Protein AF-A0A914VBL9-F1 (afdb_monomer_lite)

Structure (mmCIF, N/CA/C/O backbone):
data_AF-A0A914VBL9-F1
#
_entry.id   AF-A0A914VBL9-F1
#
loop_
_atom_site.group_PDB
_atom_site.id
_atom_site.type_symbol
_atom_site.label_atom_id
_atom_site.label_alt_id
_atom_site.label_comp_id
_atom_site.label_asym_id
_atom_site.label_entity_id
_atom_site.label_seq_id
_atom_site.pdbx_PDB_ins_code
_atom_site.Cartn_x
_atom_site.Cartn_y
_atom_site.Cartn_z
_atom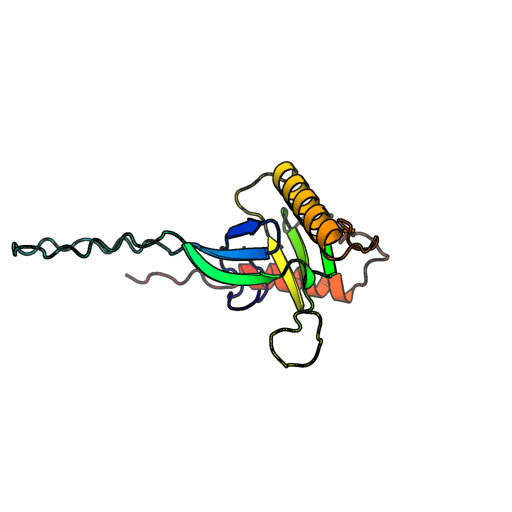_site.occupancy
_atom_site.B_iso_or_equiv
_atom_site.auth_seq_id
_atom_site.auth_comp_id
_atom_site.auth_asym_id
_atom_site.auth_atom_id
_atom_site.pdbx_PDB_model_num
ATOM 1 N N . VAL A 1 1 ? -7.671 5.993 -3.608 1.00 81.00 1 VAL A N 1
ATOM 2 C CA . VAL A 1 1 ? -7.367 7.436 -3.437 1.00 81.00 1 VAL A CA 1
ATOM 3 C C . VAL A 1 1 ? -6.070 7.573 -2.660 1.00 81.00 1 VAL A C 1
ATOM 5 O O . VAL A 1 1 ? -5.907 6.853 -1.686 1.00 81.00 1 VAL A O 1
ATOM 8 N N . CYS A 1 2 ? -5.151 8.446 -3.080 1.00 82.19 2 CYS A N 1
ATOM 9 C CA . CYS A 1 2 ? -3.950 8.743 -2.288 1.00 82.19 2 CYS A CA 1
ATOM 10 C C . CYS A 1 2 ? -4.247 9.863 -1.280 1.00 82.19 2 CYS A C 1
ATOM 12 O O . CYS A 1 2 ? -4.745 10.928 -1.658 1.00 82.19 2 CYS A O 1
ATOM 14 N N . LEU A 1 3 ? -4.013 9.597 0.006 1.00 81.88 3 LEU A N 1
ATOM 15 C CA . LEU A 1 3 ? -4.322 10.520 1.104 1.00 81.88 3 LEU A CA 1
ATOM 16 C C . LEU A 1 3 ? -3.187 11.521 1.343 1.00 81.88 3 LEU A C 1
ATOM 18 O O . LEU A 1 3 ? -3.442 12.673 1.699 1.00 81.88 3 LEU A O 1
ATOM 22 N N . ASN A 1 4 ? -1.946 11.113 1.086 1.00 81.69 4 ASN A N 1
ATOM 23 C CA . ASN A 1 4 ? -0.780 11.989 1.057 1.00 81.69 4 ASN A CA 1
ATOM 24 C C . ASN A 1 4 ? -0.310 12.243 -0.390 1.00 81.69 4 ASN A C 1
ATOM 26 O O . ASN A 1 4 ? -1.105 12.158 -1.321 1.00 81.69 4 ASN A O 1
ATOM 30 N N . SER A 1 5 ? 0.909 12.737 -0.590 1.00 71.62 5 SER A N 1
ATOM 31 C CA . SER A 1 5 ? 1.525 12.743 -1.920 1.00 71.62 5 SER A CA 1
ATOM 32 C C . SER A 1 5 ? 2.133 11.364 -2.144 1.00 71.62 5 SER A C 1
ATOM 34 O O . SER A 1 5 ? 2.928 10.932 -1.322 1.00 71.62 5 SER A O 1
ATOM 36 N N . CYS A 1 6 ? 1.733 10.683 -3.216 1.00 70.94 6 CYS A N 1
ATOM 37 C CA . CYS A 1 6 ? 2.320 9.416 -3.653 1.00 70.94 6 CYS A CA 1
ATOM 38 C C . CYS A 1 6 ? 3.020 9.672 -4.997 1.00 70.94 6 CYS A C 1
ATOM 40 O O . CYS A 1 6 ? 2.323 9.823 -6.010 1.00 70.94 6 CYS A O 1
ATOM 42 N N . GLY A 1 7 ? 4.348 9.814 -5.028 1.00 74.38 7 GLY A N 1
ATOM 43 C CA . GLY A 1 7 ? 5.073 10.193 -6.251 1.00 74.38 7 GLY A CA 1
ATOM 44 C C . GLY A 1 7 ? 4.585 11.535 -6.823 1.00 74.38 7 GLY A C 1
ATOM 45 O O . GLY A 1 7 ? 4.472 12.526 -6.104 1.00 74.38 7 GLY A O 1
ATOM 46 N N . GLU A 1 8 ? 4.229 11.586 -8.114 1.00 71.25 8 GLU A N 1
ATOM 47 C CA . GLU A 1 8 ? 3.672 12.804 -8.747 1.00 71.25 8 GLU A CA 1
ATOM 48 C C . GLU A 1 8 ? 2.171 13.047 -8.456 1.00 71.25 8 GLU A C 1
ATOM 50 O O . GLU A 1 8 ? 1.545 13.967 -9.005 1.00 71.25 8 GLU A O 1
ATOM 55 N N . THR A 1 9 ? 1.537 12.220 -7.619 1.00 76.44 9 THR A N 1
ATOM 56 C CA . THR A 1 9 ? 0.120 12.396 -7.279 1.00 76.44 9 THR A CA 1
ATOM 57 C C . THR A 1 9 ? -0.089 13.503 -6.252 1.00 76.44 9 THR A C 1
ATOM 59 O O . THR A 1 9 ? 0.687 13.710 -5.322 1.00 76.44 9 THR A O 1
ATOM 62 N N . LYS A 1 10 ? -1.211 14.212 -6.399 1.00 78.69 10 LYS A N 1
ATOM 63 C CA . LYS A 1 10 ? -1.685 15.146 -5.378 1.00 78.69 10 LYS A CA 1
ATOM 64 C C . LYS A 1 10 ? -2.533 14.411 -4.342 1.00 78.69 10 LYS A C 1
ATOM 66 O O . LYS A 1 10 ? -3.253 13.473 -4.682 1.00 78.69 10 LYS A O 1
ATOM 71 N N . LYS A 1 11 ? -2.523 14.933 -3.116 1.00 81.62 11 LYS A N 1
ATOM 72 C CA . LYS A 1 11 ? -3.429 14.536 -2.029 1.00 81.62 11 LYS A CA 1
ATOM 73 C C . LYS A 1 11 ? -4.889 14.533 -2.500 1.00 81.62 11 LYS A C 1
ATOM 75 O O . LYS A 1 11 ? -5.299 15.416 -3.257 1.00 81.62 11 LYS A O 1
ATOM 80 N N . GLY A 1 12 ? -5.664 13.538 -2.075 1.00 80.62 12 GLY A N 1
ATOM 81 C CA . GLY A 1 12 ? -7.080 13.368 -2.424 1.00 80.62 12 GLY A CA 1
ATOM 82 C C . GLY A 1 12 ? -7.335 12.908 -3.865 1.00 80.62 12 GLY A C 1
ATOM 83 O O . GLY A 1 12 ? -8.483 12.847 -4.306 1.00 80.62 12 GLY A O 1
ATOM 84 N N . GLN A 1 13 ? -6.294 12.585 -4.637 1.00 82.38 13 GLN A N 1
ATOM 85 C CA . GLN A 1 13 ? -6.460 12.159 -6.021 1.00 82.38 13 GLN A CA 1
ATOM 86 C C . GLN A 1 13 ? -6.864 10.682 -6.111 1.00 82.38 13 GLN A C 1
ATOM 88 O O . GLN A 1 13 ? -6.226 9.797 -5.535 1.00 82.38 13 GLN A O 1
ATOM 93 N N . ALA A 1 14 ? -7.904 10.404 -6.900 1.00 85.25 14 ALA A N 1
ATOM 94 C CA . ALA A 1 14 ? -8.242 9.046 -7.304 1.00 85.25 14 ALA A CA 1
ATOM 95 C C . ALA A 1 14 ? -7.168 8.496 -8.252 1.00 85.25 14 ALA A C 1
ATOM 97 O O . ALA A 1 14 ? -6.832 9.118 -9.269 1.00 85.25 14 ALA A O 1
ATOM 98 N N . ILE A 1 15 ? -6.641 7.331 -7.895 1.00 87.56 15 ILE A N 1
ATOM 99 C CA . ILE A 1 15 ? -5.622 6.604 -8.641 1.00 87.56 15 ILE A CA 1
ATOM 100 C C . ILE A 1 15 ? -6.042 5.146 -8.774 1.00 87.56 15 ILE A C 1
ATOM 102 O O . ILE A 1 15 ? -6.810 4.652 -7.948 1.00 87.56 15 ILE A O 1
ATOM 106 N N . THR A 1 16 ? -5.511 4.484 -9.790 1.00 89.38 16 THR A N 1
ATOM 107 C CA . THR A 1 16 ? -5.660 3.049 -10.015 1.00 89.38 16 THR A CA 1
ATOM 108 C C . THR A 1 16 ? -4.273 2.432 -10.017 1.00 89.38 16 THR A C 1
ATOM 110 O O . THR A 1 16 ? -3.384 2.939 -10.708 1.00 89.38 16 THR A O 1
ATOM 113 N N . LEU A 1 17 ? -4.108 1.373 -9.228 1.00 90.62 17 LEU A N 1
ATOM 114 C CA . LEU A 1 17 ? -2.879 0.599 -9.139 1.00 90.62 17 LEU A CA 1
ATOM 115 C C . LEU A 1 17 ? -3.007 -0.653 -10.002 1.00 90.62 17 LEU A C 1
ATOM 117 O O . LEU A 1 17 ? -4.013 -1.354 -9.909 1.00 90.62 17 LEU A O 1
ATOM 121 N N . TYR A 1 18 ? -1.986 -0.938 -10.803 1.00 91.06 18 TYR A N 1
ATOM 122 C CA . TYR A 1 18 ? -1.866 -2.195 -11.534 1.00 91.06 18 TYR A CA 1
ATOM 123 C C . TYR A 1 18 ? -0.617 -2.923 -11.054 1.00 91.06 18 TYR A C 1
ATOM 125 O O . TYR A 1 18 ? 0.492 -2.399 -11.155 1.00 91.06 18 TYR A O 1
ATOM 133 N N . LEU A 1 19 ? -0.810 -4.118 -10.503 1.00 93.19 19 LEU A N 1
ATOM 134 C CA . LEU A 1 19 ? 0.274 -4.984 -10.064 1.00 93.19 19 LEU A CA 1
ATOM 135 C C . LEU A 1 19 ? 0.746 -5.839 -11.241 1.00 93.19 19 LEU A C 1
ATOM 137 O O . LEU A 1 19 ? -0.041 -6.594 -11.813 1.00 93.19 19 LEU A O 1
ATOM 141 N N . PHE A 1 20 ? 2.025 -5.722 -11.574 1.00 91.69 20 PHE A N 1
ATOM 142 C CA . PHE A 1 20 ? 2.719 -6.593 -12.513 1.00 91.69 20 PHE A CA 1
ATOM 143 C C . PHE A 1 20 ? 3.767 -7.428 -11.774 1.00 91.69 20 PHE A C 1
ATOM 145 O O . PHE A 1 20 ? 3.971 -7.294 -10.571 1.00 91.69 20 PHE A O 1
ATOM 152 N N . ASN A 1 21 ? 4.446 -8.294 -12.520 1.00 90.06 21 ASN A N 1
ATOM 153 C CA . ASN A 1 21 ? 5.412 -9.246 -11.982 1.00 90.06 21 ASN A CA 1
ATOM 154 C C . ASN A 1 21 ? 6.672 -8.598 -11.386 1.00 90.06 21 ASN A C 1
ATOM 156 O O . ASN A 1 21 ? 7.355 -9.240 -10.593 1.00 90.06 21 ASN A O 1
ATOM 160 N N . ASP A 1 22 ? 7.020 -7.385 -11.806 1.00 87.44 22 ASP A N 1
ATOM 161 C CA . ASP A 1 22 ? 8.253 -6.677 -11.443 1.00 87.44 22 ASP A CA 1
ATOM 162 C C . ASP A 1 22 ? 8.026 -5.204 -11.065 1.00 87.44 22 ASP A C 1
ATOM 164 O O . ASP A 1 22 ? 8.883 -4.584 -10.427 1.00 87.44 22 ASP A O 1
ATOM 168 N N . LEU A 1 23 ? 6.855 -4.652 -11.395 1.00 91.06 23 LEU A N 1
ATOM 169 C CA . LEU A 1 23 ? 6.502 -3.260 -11.142 1.00 91.06 23 LEU A CA 1
ATOM 170 C C . LEU A 1 23 ? 5.059 -3.091 -10.650 1.00 91.06 23 LEU A C 1
ATOM 172 O O . LEU A 1 23 ? 4.162 -3.873 -10.962 1.00 91.06 23 LEU A O 1
ATOM 176 N N . LEU A 1 24 ? 4.830 -2.012 -9.908 1.00 91.69 24 LEU A N 1
ATOM 177 C CA . LEU A 1 24 ? 3.516 -1.504 -9.539 1.00 91.69 24 LEU A CA 1
ATOM 178 C C . LEU A 1 24 ? 3.269 -0.203 -10.312 1.00 91.69 24 LEU A C 1
ATOM 180 O O . LEU A 1 24 ? 3.905 0.820 -10.050 1.00 91.69 24 LEU A O 1
ATOM 184 N N . GLU A 1 25 ? 2.349 -0.235 -11.274 1.00 91.06 25 GLU A N 1
ATOM 185 C CA . GLU A 1 25 ? 1.994 0.944 -12.063 1.00 91.06 25 GLU A CA 1
ATOM 186 C C . GLU A 1 25 ? 0.924 1.772 -11.348 1.00 91.06 25 GLU A C 1
ATOM 188 O O . GLU A 1 25 ? -0.120 1.265 -10.929 1.00 91.06 25 GLU A O 1
ATOM 193 N N . VAL A 1 26 ? 1.155 3.081 -11.276 1.00 89.62 26 VAL A N 1
ATOM 194 C CA . VAL A 1 26 ? 0.243 4.063 -10.698 1.00 89.62 26 VAL A CA 1
ATOM 195 C C . VAL A 1 26 ? -0.339 4.924 -11.808 1.00 89.62 26 VAL A C 1
ATOM 197 O O . VAL A 1 26 ? 0.366 5.655 -12.510 1.00 89.62 26 VAL A O 1
ATOM 200 N N . THR A 1 27 ? -1.663 4.902 -11.946 1.00 87.69 27 THR A N 1
ATOM 201 C CA . THR A 1 27 ? -2.357 5.679 -12.976 1.00 87.69 27 THR A CA 1
ATOM 202 C C . THR A 1 27 ? -3.413 6.607 -12.392 1.00 87.69 27 THR A C 1
ATOM 204 O O . THR A 1 27 ? -4.025 6.341 -11.360 1.00 87.69 27 THR A O 1
ATOM 207 N N . LYS A 1 28 ? -3.655 7.731 -13.070 1.00 85.62 28 LYS A N 1
ATOM 208 C CA . LYS A 1 28 ? -4.730 8.674 -12.759 1.00 85.62 28 LYS A CA 1
ATOM 209 C C . LYS A 1 28 ? -5.877 8.433 -13.712 1.00 85.62 28 LYS A C 1
ATOM 211 O O . LYS A 1 28 ? -5.680 8.514 -14.927 1.00 85.62 28 LYS A O 1
ATOM 216 N N . ARG A 1 29 ? -7.099 8.317 -13.201 1.00 72.19 29 ARG A N 1
ATOM 217 C CA . ARG A 1 29 ? -8.280 8.432 -14.058 1.00 72.19 29 ARG A CA 1
ATOM 218 C C . ARG A 1 29 ? -8.383 9.855 -14.618 1.00 72.19 29 ARG A C 1
ATOM 220 O O . ARG A 1 29 ? -8.426 10.841 -13.880 1.00 72.19 29 ARG A O 1
ATOM 227 N N . ARG A 1 30 ? -8.408 9.991 -15.943 1.00 65.75 30 ARG A N 1
ATOM 228 C CA . ARG A 1 30 ? -8.640 11.279 -16.601 1.00 65.75 30 ARG A CA 1
ATOM 229 C C . ARG A 1 30 ? -10.129 11.590 -16.475 1.00 65.75 30 ARG A C 1
ATOM 231 O O . ARG A 1 30 ? -10.950 10.884 -17.055 1.00 65.75 30 ARG A O 1
ATOM 238 N N . ASN A 1 31 ? -10.490 12.639 -15.733 1.00 57.00 31 ASN A N 1
ATOM 239 C CA . ASN A 1 31 ? -11.872 13.119 -15.734 1.00 57.00 31 ASN A CA 1
ATOM 240 C C . ASN A 1 31 ? -12.241 13.458 -17.180 1.00 57.00 31 ASN A C 1
ATOM 242 O O . ASN A 1 31 ? -11.625 14.332 -17.799 1.00 57.00 31 ASN A O 1
ATOM 246 N N . ARG A 1 32 ? -13.219 12.735 -17.732 1.00 52.69 32 ARG A N 1
ATOM 247 C CA . ARG A 1 32 ? -13.814 13.066 -19.022 1.00 52.69 32 ARG A CA 1
ATOM 248 C C . ARG A 1 32 ? -14.537 14.389 -18.819 1.00 52.69 32 ARG A C 1
ATOM 250 O O . ARG A 1 32 ? -15.650 14.415 -18.310 1.00 52.69 32 ARG A O 1
ATOM 257 N N . SER A 1 33 ? -13.884 15.494 -19.163 1.00 49.16 33 SER A N 1
ATOM 258 C CA . SER A 1 33 ? -14.605 16.735 -19.402 1.00 49.16 33 SER A CA 1
ATOM 259 C C . SER A 1 33 ? -15.516 16.447 -20.587 1.00 49.16 33 SER A C 1
ATOM 261 O O . SER A 1 33 ? -15.061 16.325 -21.725 1.00 49.16 33 SER A O 1
ATOM 263 N N . VAL A 1 34 ? -16.795 16.216 -20.303 1.00 50.91 34 VAL A N 1
ATOM 264 C CA . VAL A 1 34 ? -17.835 16.294 -21.319 1.00 50.91 34 VAL A CA 1
ATOM 265 C C . VAL A 1 34 ? -17.970 17.784 -21.601 1.00 50.91 34 VAL A C 1
ATOM 267 O O . VAL A 1 34 ? -18.800 18.464 -21.011 1.00 50.91 34 VAL A O 1
ATOM 270 N N . LEU A 1 35 ? -17.066 18.329 -22.417 1.00 55.09 35 LEU A N 1
ATOM 271 C CA . LEU A 1 35 ? -17.316 19.624 -23.033 1.00 55.09 35 LEU A CA 1
ATOM 272 C C . LEU A 1 35 ? -18.640 19.469 -23.796 1.00 55.09 35 LEU A C 1
ATOM 274 O O . LEU A 1 35 ? -18.747 18.525 -24.591 1.00 55.09 35 LEU A O 1
ATOM 278 N N . PRO A 1 36 ? -19.655 20.316 -23.554 1.00 46.44 36 PRO A N 1
ATOM 279 C CA . PRO A 1 36 ? -20.836 20.315 -24.397 1.00 46.44 36 PRO A CA 1
ATOM 280 C C . PRO A 1 36 ? -20.353 20.596 -25.820 1.00 46.44 36 PRO A C 1
ATOM 282 O O . PRO A 1 36 ? -19.726 21.620 -26.083 1.00 46.44 36 PRO A O 1
ATOM 285 N N . ARG A 1 37 ? -20.562 19.636 -26.727 1.00 51.69 37 ARG A N 1
ATOM 286 C CA . ARG A 1 37 ? -20.332 19.849 -28.156 1.00 51.69 37 ARG A CA 1
ATOM 287 C C . ARG A 1 37 ? -21.215 21.022 -28.574 1.00 51.69 37 ARG A C 1
ATOM 289 O O . ARG A 1 37 ? -22.431 20.873 -28.634 1.00 51.69 37 ARG A O 1
ATOM 296 N N . SER A 1 38 ? -20.615 22.169 -28.852 1.00 53.66 38 SER A N 1
ATOM 297 C CA . SER A 1 38 ? -21.262 23.216 -29.632 1.00 53.66 38 SER A CA 1
ATOM 298 C C . SER A 1 38 ? -21.528 22.666 -31.046 1.00 53.66 38 SER A C 1
ATOM 300 O O . SER A 1 38 ? -20.630 22.063 -31.642 1.00 53.66 38 SER A O 1
ATOM 302 N N . PRO A 1 39 ? -22.749 22.803 -31.593 1.00 56.03 39 PRO A N 1
ATOM 303 C CA . PRO A 1 39 ? -23.059 22.323 -32.933 1.00 56.03 39 PRO A CA 1
ATOM 304 C C . PRO A 1 39 ? -22.712 23.403 -33.969 1.00 56.03 39 PRO A C 1
ATOM 306 O O . PRO A 1 39 ? -23.523 24.285 -34.210 1.00 56.03 39 PRO A O 1
ATOM 309 N N . ALA A 1 40 ? -21.516 23.357 -34.564 1.00 45.00 40 ALA A N 1
ATOM 310 C CA . ALA A 1 40 ? -21.128 24.119 -35.768 1.00 45.00 40 ALA A CA 1
ATOM 311 C C . ALA A 1 40 ? -19.716 23.648 -36.198 1.00 45.00 40 ALA A C 1
ATOM 313 O O . ALA A 1 40 ? -18.850 23.546 -35.339 1.00 45.00 40 ALA A O 1
ATOM 314 N N . THR A 1 41 ? -19.336 23.294 -37.429 1.00 41.72 41 THR A N 1
ATOM 315 C CA . THR A 1 41 ? -19.913 23.363 -38.779 1.00 41.72 41 THR A CA 1
ATOM 316 C C . THR A 1 41 ? -19.186 22.295 -39.619 1.00 41.72 41 THR A C 1
ATOM 318 O O . THR A 1 41 ? -18.038 21.953 -39.332 1.00 41.72 41 THR A O 1
ATOM 321 N N . PHE A 1 42 ? -19.847 21.753 -40.642 1.00 50.09 42 PHE A N 1
ATOM 322 C CA . PHE A 1 42 ? -19.311 20.777 -41.597 1.00 50.09 42 PHE A CA 1
ATOM 323 C C . PHE A 1 42 ? -17.947 21.183 -42.196 1.00 50.09 42 PHE A C 1
ATOM 325 O O . PHE A 1 42 ? -17.814 22.244 -42.797 1.00 50.09 42 PHE A O 1
ATOM 332 N N . GLY A 1 43 ? -16.964 20.284 -42.098 1.00 43.59 43 GLY A N 1
ATOM 333 C CA . GLY A 1 43 ? -15.700 20.294 -42.841 1.00 43.59 43 GLY A CA 1
ATOM 334 C C . GLY A 1 43 ? -15.075 18.891 -42.788 1.00 43.59 43 GLY A C 1
ATOM 335 O O . GLY A 1 43 ? -15.269 18.197 -41.785 1.00 43.59 43 GLY A O 1
ATOM 336 N N . PRO A 1 44 ? -14.385 18.407 -43.841 1.00 45.38 44 PRO A N 1
ATOM 337 C CA . PRO A 1 44 ? -13.939 17.021 -43.914 1.00 45.38 44 PRO A CA 1
ATOM 338 C C . PRO A 1 44 ? -12.846 16.779 -42.868 1.00 45.38 44 PRO A C 1
ATOM 340 O O . PRO A 1 44 ? -11.702 17.215 -42.988 1.00 45.38 44 PRO A O 1
ATOM 343 N N . SER A 1 45 ? -13.247 16.093 -41.803 1.00 45.03 45 SER A N 1
ATOM 344 C CA . SER A 1 45 ? -12.423 15.701 -40.669 1.00 45.03 45 SER A CA 1
ATOM 345 C C . SER A 1 45 ? -11.289 14.778 -41.123 1.00 45.03 45 SER A C 1
ATOM 347 O O . SER A 1 45 ? -11.498 13.591 -41.375 1.00 45.03 45 SER A O 1
ATOM 349 N N . ARG A 1 46 ? -10.057 15.301 -41.187 1.00 44.97 46 ARG A N 1
ATOM 350 C CA . ARG A 1 46 ? -8.862 14.460 -41.055 1.00 44.97 46 ARG A CA 1
ATOM 351 C C . ARG A 1 46 ? -8.833 13.958 -39.617 1.00 44.97 46 ARG A C 1
ATOM 353 O O . ARG A 1 46 ? -8.463 14.679 -38.693 1.00 44.97 46 ARG A O 1
ATOM 360 N N . GLY A 1 47 ? -9.297 12.724 -39.449 1.00 47.84 47 GLY A N 1
ATOM 361 C CA . GLY A 1 47 ? -9.438 12.048 -38.174 1.00 47.84 47 GLY A CA 1
ATOM 362 C C . GLY A 1 47 ? -8.167 12.095 -37.329 1.00 47.84 47 GLY A C 1
ATOM 363 O O . GLY A 1 47 ? -7.203 11.381 -37.572 1.00 47.84 47 GLY A O 1
ATOM 364 N N . ARG A 1 48 ? -8.216 12.867 -36.246 1.00 48.00 48 ARG A N 1
ATOM 365 C CA . ARG A 1 48 ? -7.580 12.487 -34.984 1.00 48.00 48 ARG A CA 1
ATOM 366 C C . ARG A 1 48 ? -8.692 12.340 -33.962 1.00 48.00 48 ARG A C 1
ATOM 368 O O . ARG A 1 48 ? -8.864 13.168 -33.074 1.00 48.00 48 ARG A O 1
ATOM 375 N N . SER A 1 49 ? -9.451 11.252 -34.106 1.00 45.31 49 SER A N 1
ATOM 376 C CA . SER A 1 49 ? -10.121 10.625 -32.968 1.00 45.31 49 SER A CA 1
ATOM 377 C C . SER A 1 49 ? -9.020 10.186 -32.010 1.00 45.31 49 SER A C 1
ATOM 379 O O . SER A 1 49 ? -8.521 9.064 -32.068 1.00 45.31 49 SER A O 1
ATOM 381 N N . GLY A 1 50 ? -8.546 11.118 -31.186 1.00 45.66 50 GLY A N 1
ATOM 382 C CA . GLY A 1 50 ? -7.716 10.781 -30.052 1.00 45.66 50 GLY A CA 1
ATOM 383 C C . GLY A 1 50 ? -8.582 9.941 -29.134 1.00 45.66 50 GLY A C 1
ATOM 384 O O . GLY A 1 50 ? -9.367 10.501 -28.373 1.00 45.66 50 GLY A O 1
ATOM 385 N N . ASN A 1 51 ? -8.454 8.616 -29.225 1.00 46.28 51 ASN A N 1
ATOM 386 C CA . ASN A 1 51 ? -8.826 7.689 -28.165 1.00 46.28 51 ASN A CA 1
ATOM 387 C C . ASN A 1 51 ? -8.103 8.165 -26.903 1.00 46.28 51 ASN A C 1
ATOM 389 O O . ASN A 1 51 ? -6.964 7.784 -26.629 1.00 46.28 51 ASN A O 1
ATOM 393 N N . SER A 1 52 ? -8.716 9.100 -26.181 1.00 51.47 52 SER A N 1
ATOM 394 C CA . SER A 1 52 ? -8.142 9.686 -24.987 1.00 51.47 52 SER A CA 1
ATOM 395 C C . SER A 1 52 ? -8.205 8.604 -23.923 1.00 51.47 52 SER A C 1
ATOM 397 O O . SER A 1 52 ? -9.247 8.422 -23.294 1.00 51.47 52 SER A O 1
ATOM 399 N N . LYS A 1 53 ? -7.114 7.839 -23.806 1.00 57.28 53 LYS A N 1
ATOM 400 C CA . LYS A 1 53 ? -6.923 6.777 -22.818 1.00 57.28 53 LYS A CA 1
ATOM 401 C C . LYS A 1 53 ? -7.501 7.247 -21.478 1.00 57.28 53 LYS A C 1
ATOM 403 O O . LYS A 1 53 ? -7.158 8.332 -21.001 1.00 57.28 53 LYS A O 1
ATOM 408 N N . GLY A 1 54 ? -8.436 6.469 -20.925 1.00 61.91 54 GLY A N 1
ATOM 409 C CA . GLY A 1 54 ? -9.172 6.820 -19.702 1.00 61.91 54 GLY A CA 1
ATOM 410 C C . GLY A 1 54 ? -8.270 6.981 -18.476 1.00 61.91 54 GLY A C 1
ATOM 411 O O . GLY A 1 54 ? -8.655 7.643 -17.514 1.00 61.91 54 GLY A O 1
ATOM 412 N N . HIS A 1 55 ? -7.048 6.455 -18.555 1.00 62.59 55 HIS A N 1
ATOM 413 C CA . HIS A 1 55 ? -6.013 6.570 -17.543 1.00 62.59 55 HIS A CA 1
ATOM 414 C C . HIS A 1 55 ? -4.784 7.292 -18.112 1.00 62.59 55 HIS A C 1
ATOM 416 O O . HIS A 1 55 ? -4.353 7.026 -19.237 1.00 62.59 55 HIS A O 1
ATOM 422 N N . LYS A 1 56 ? -4.238 8.232 -17.334 1.00 74.75 56 LYS A N 1
ATOM 423 C CA . LYS A 1 56 ? -2.922 8.835 -17.556 1.00 74.75 56 LYS A CA 1
ATOM 424 C C . LYS A 1 56 ? -1.939 8.141 -16.614 1.00 74.75 56 LYS A C 1
ATOM 426 O O . LYS A 1 56 ? -2.181 8.137 -15.410 1.00 74.75 56 LYS A O 1
ATOM 431 N N . HIS A 1 57 ? -0.854 7.602 -17.155 1.00 77.62 57 HIS A N 1
ATOM 432 C CA . HIS A 1 57 ? 0.269 7.110 -16.363 1.00 77.62 57 HIS A CA 1
ATOM 433 C C . HIS A 1 57 ? 0.826 8.232 -15.467 1.00 77.62 57 HIS A C 1
ATOM 435 O O . HIS A 1 57 ? 0.924 9.380 -15.922 1.00 77.62 57 HIS A O 1
ATOM 441 N N . ILE A 1 58 ? 1.104 7.917 -14.202 1.00 79.06 58 ILE A N 1
ATOM 442 C CA . ILE A 1 58 ? 1.681 8.858 -13.233 1.00 79.06 58 ILE A CA 1
ATOM 443 C C . ILE A 1 58 ? 3.067 8.396 -12.816 1.00 79.06 58 ILE A C 1
ATOM 445 O O . ILE A 1 58 ? 3.982 9.208 -12.822 1.00 79.06 58 ILE A O 1
ATOM 449 N N . ASP A 1 59 ? 3.194 7.130 -12.426 1.00 78.94 59 ASP A N 1
ATOM 450 C CA . ASP A 1 59 ? 4.441 6.603 -11.887 1.00 78.94 59 ASP A CA 1
ATOM 451 C C . ASP A 1 59 ? 4.517 5.080 -12.047 1.00 78.94 59 ASP A C 1
ATOM 453 O O . ASP A 1 59 ? 3.484 4.406 -12.132 1.00 78.94 59 ASP A O 1
ATOM 457 N N . CYS A 1 60 ? 5.733 4.543 -12.056 1.00 84.12 60 CYS A N 1
ATOM 458 C CA . CYS A 1 60 ? 6.022 3.109 -12.031 1.00 84.12 60 CYS A CA 1
ATOM 459 C C . CYS A 1 60 ? 6.977 2.838 -10.873 1.00 84.12 60 CYS A C 1
ATOM 461 O O . CYS A 1 60 ? 8.145 3.218 -10.929 1.00 84.12 60 CYS A O 1
ATOM 463 N N . LEU A 1 61 ? 6.502 2.136 -9.849 1.00 87.19 61 LEU A N 1
ATOM 464 C CA . LEU A 1 61 ? 7.351 1.704 -8.749 1.00 87.19 61 LEU A CA 1
ATOM 465 C C . LEU A 1 61 ? 7.925 0.325 -9.044 1.00 87.19 61 LEU A C 1
ATOM 467 O O . LEU A 1 61 ? 7.175 -0.623 -9.266 1.00 87.19 61 LEU A O 1
ATOM 471 N N . SER A 1 62 ? 9.248 0.188 -8.973 1.00 88.75 62 SER A N 1
ATOM 472 C CA . SER A 1 62 ? 9.855 -1.140 -8.900 1.00 88.75 62 SER A CA 1
ATOM 473 C C . SER A 1 62 ? 9.392 -1.829 -7.621 1.00 88.75 62 SER A C 1
ATOM 475 O O . SER A 1 62 ? 9.497 -1.256 -6.533 1.00 88.75 62 SER A O 1
ATOM 477 N N . LEU A 1 63 ? 8.946 -3.081 -7.720 1.00 89.44 63 LEU A N 1
ATOM 478 C CA . LEU A 1 63 ? 8.576 -3.853 -6.533 1.00 89.44 63 LEU A CA 1
ATOM 479 C C . LEU A 1 63 ? 9.769 -4.051 -5.582 1.00 89.44 63 LEU A C 1
ATOM 481 O O . LEU A 1 63 ? 9.577 -4.148 -4.376 1.00 89.44 63 LEU A O 1
ATOM 485 N N . SER A 1 64 ? 11.009 -4.002 -6.086 1.00 86.94 64 SER A N 1
ATOM 486 C CA . SER A 1 64 ? 12.220 -4.041 -5.249 1.00 86.94 64 SER A CA 1
ATOM 487 C C . SER A 1 64 ? 12.421 -2.798 -4.369 1.00 86.94 64 SER A C 1
ATOM 489 O O . SER A 1 64 ? 13.176 -2.849 -3.392 1.00 86.94 64 SER A O 1
ATOM 491 N N . ALA A 1 65 ? 11.763 -1.682 -4.702 1.00 86.75 65 ALA A N 1
ATOM 492 C CA . ALA A 1 65 ? 11.777 -0.470 -3.892 1.00 86.75 65 ALA A CA 1
ATOM 493 C C . ALA A 1 65 ? 10.750 -0.525 -2.750 1.00 86.75 65 ALA A C 1
ATOM 495 O O . ALA A 1 65 ? 10.876 0.236 -1.792 1.00 86.75 65 ALA A O 1
ATOM 496 N N . ILE A 1 66 ? 9.765 -1.427 -2.799 1.00 89.19 66 ILE A N 1
ATOM 497 C CA . ILE A 1 66 ? 8.773 -1.584 -1.731 1.00 89.19 66 ILE A CA 1
ATOM 498 C C . ILE A 1 66 ? 9.414 -2.347 -0.569 1.00 89.19 66 ILE A C 1
ATOM 500 O O . ILE A 1 66 ? 9.927 -3.452 -0.727 1.00 89.19 66 ILE A O 1
ATOM 504 N N . ARG A 1 67 ? 9.402 -1.740 0.618 1.00 86.88 67 ARG A N 1
ATOM 505 C CA . ARG A 1 67 ? 9.982 -2.301 1.847 1.00 86.88 67 ARG A CA 1
ATOM 506 C C . ARG A 1 67 ? 8.940 -2.885 2.777 1.00 86.88 67 ARG A C 1
ATOM 508 O O . ARG A 1 67 ? 9.229 -3.870 3.446 1.00 86.88 67 ARG A O 1
ATOM 515 N N . LYS A 1 68 ? 7.757 -2.274 2.834 1.00 89.00 68 LYS A N 1
ATOM 516 C CA . LYS A 1 68 ? 6.664 -2.711 3.707 1.00 89.00 68 LYS A CA 1
ATOM 517 C C . LYS A 1 68 ? 5.325 -2.512 3.024 1.00 89.00 68 LYS A C 1
ATOM 519 O O . LYS A 1 68 ? 5.126 -1.515 2.328 1.00 89.00 68 LYS A O 1
ATOM 524 N N . VAL A 1 69 ? 4.428 -3.458 3.274 1.00 91.69 69 VAL A N 1
ATOM 525 C CA . VAL A 1 69 ? 3.016 -3.408 2.907 1.00 91.69 69 VAL A CA 1
ATOM 526 C C . VAL A 1 69 ? 2.237 -3.561 4.207 1.00 91.69 69 VAL A C 1
ATOM 528 O O . VAL A 1 69 ? 2.304 -4.613 4.837 1.00 91.69 69 VAL A O 1
ATOM 531 N N . GLU A 1 70 ? 1.558 -2.504 4.641 1.00 91.94 70 GLU A N 1
ATOM 532 C CA . GLU A 1 70 ? 0.812 -2.479 5.902 1.00 91.94 70 GLU A CA 1
ATOM 533 C C . GLU A 1 70 ? -0.696 -2.381 5.618 1.00 91.94 70 GLU A C 1
ATOM 535 O O . GLU A 1 70 ? -1.138 -1.444 4.950 1.00 91.94 70 GLU A O 1
ATOM 540 N N . ASP A 1 71 ? -1.490 -3.330 6.118 1.00 92.12 71 ASP A N 1
ATOM 541 C CA . ASP A 1 71 ? -2.955 -3.232 6.152 1.00 92.12 71 ASP A CA 1
ATOM 542 C C . ASP A 1 71 ? -3.372 -2.454 7.404 1.00 92.12 71 ASP A C 1
ATOM 544 O O . ASP A 1 71 ? -2.971 -2.809 8.511 1.00 92.12 71 ASP A O 1
ATOM 548 N N . VAL A 1 7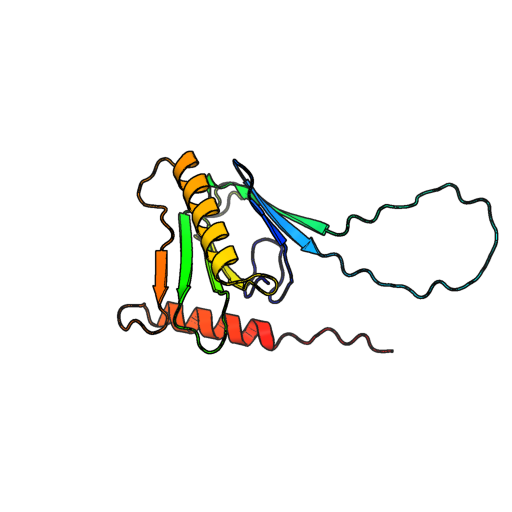2 ? -4.148 -1.382 7.242 1.00 90.44 72 VAL A N 1
ATOM 549 C CA . VAL A 1 72 ? -4.589 -0.559 8.374 1.00 90.44 72 VAL A CA 1
ATOM 550 C C . VAL A 1 72 ? -5.919 -1.072 8.893 1.00 90.44 72 VAL A C 1
ATOM 552 O O . VAL A 1 72 ? -6.914 -1.102 8.164 1.00 90.44 72 VAL A O 1
ATOM 555 N N . THR A 1 73 ? -5.946 -1.386 10.181 1.00 87.56 73 THR A N 1
ATOM 556 C CA . THR A 1 73 ? -7.133 -1.825 10.916 1.00 87.56 73 THR A CA 1
ATOM 557 C C . THR A 1 73 ? -7.416 -0.883 12.095 1.00 87.56 73 THR A C 1
ATOM 559 O O . THR A 1 73 ? -6.601 -0.025 12.449 1.00 87.56 73 THR A O 1
ATOM 562 N N . GLY A 1 74 ? -8.628 -0.957 12.656 1.00 79.75 74 GLY A N 1
ATOM 563 C CA . GLY A 1 74 ? -9.017 -0.147 13.822 1.00 79.75 74 GLY A CA 1
ATOM 564 C C . GLY A 1 74 ? -9.316 1.332 13.529 1.00 79.75 74 GLY A C 1
ATOM 565 O O . GLY A 1 74 ? -9.386 2.143 14.450 1.00 79.75 74 GLY A O 1
ATOM 566 N N . CYS A 1 75 ? -9.491 1.720 12.259 1.00 81.50 75 CYS A N 1
ATOM 567 C CA . CYS A 1 75 ? -9.871 3.085 11.885 1.00 81.50 75 CYS A CA 1
ATOM 568 C C . CYS A 1 75 ? -11.384 3.206 11.643 1.00 81.50 75 CYS A C 1
ATOM 570 O O . CYS A 1 75 ? -11.852 2.983 10.531 1.00 81.50 75 CYS A O 1
ATOM 572 N N . GLU A 1 76 ? -12.148 3.627 12.654 1.00 77.69 76 GLU A N 1
ATOM 573 C CA . GLU A 1 76 ? -13.596 3.876 12.499 1.00 77.69 76 GLU A CA 1
ATOM 574 C C . GLU A 1 76 ? -13.901 5.016 11.516 1.00 77.69 76 GLU A C 1
ATOM 576 O O . GLU A 1 76 ? -14.949 5.050 10.875 1.00 77.69 76 GLU A O 1
ATOM 581 N N . GLU A 1 77 ? -12.982 5.976 11.385 1.00 76.44 77 GLU A N 1
ATOM 582 C CA . GLU A 1 77 ? -13.194 7.116 10.505 1.00 76.44 77 GLU A CA 1
ATOM 583 C C . GLU A 1 77 ? -13.059 6.739 9.027 1.00 76.44 77 GLU A C 1
ATOM 585 O O . GLU A 1 77 ? -13.706 7.375 8.197 1.00 76.44 77 GLU A O 1
ATOM 590 N N . ALA A 1 78 ? -12.200 5.783 8.666 1.00 78.50 78 ALA A N 1
ATOM 591 C CA . ALA A 1 78 ? -11.884 5.470 7.277 1.00 78.50 78 ALA A CA 1
ATOM 592 C C . ALA A 1 78 ? -11.501 3.994 7.093 1.00 78.50 78 ALA A C 1
ATOM 594 O O . ALA A 1 78 ? -10.422 3.562 7.487 1.00 78.50 78 ALA A O 1
ATOM 595 N N . GLU A 1 79 ? -12.365 3.256 6.403 1.00 84.81 79 GLU A N 1
ATOM 596 C CA . GLU A 1 79 ? -12.106 1.883 5.963 1.00 84.81 79 GLU A CA 1
ATOM 597 C C . GLU A 1 79 ? -11.269 1.851 4.672 1.00 84.81 79 GLU A C 1
ATOM 599 O O . GLU A 1 79 ? -11.072 2.879 4.004 1.00 84.81 79 GLU A O 1
ATOM 604 N N . GLY A 1 80 ? -10.764 0.669 4.309 1.00 87.62 80 GLY A N 1
ATOM 605 C CA . GLY A 1 80 ? -10.005 0.468 3.076 1.00 87.62 80 GLY A CA 1
ATOM 606 C C . GLY A 1 80 ? -8.596 1.057 3.086 1.00 87.62 80 GLY A C 1
ATOM 607 O O . GLY A 1 80 ? -8.003 1.224 2.019 1.00 87.62 80 GLY A O 1
ATOM 608 N N . LEU A 1 81 ? -8.060 1.411 4.253 1.00 92.12 81 LEU A N 1
ATOM 609 C CA . LEU A 1 81 ? -6.737 2.011 4.377 1.00 92.12 81 LEU A CA 1
ATOM 610 C C . LEU A 1 81 ? -5.624 0.965 4.283 1.00 92.12 81 LEU A C 1
ATOM 612 O O . LEU A 1 81 ? -5.734 -0.135 4.819 1.00 92.12 81 LEU A O 1
ATOM 616 N N . PHE A 1 82 ? -4.538 1.334 3.613 1.00 93.38 82 PHE A N 1
ATOM 617 C CA . PHE A 1 82 ? -3.283 0.590 3.613 1.00 93.38 82 PHE A CA 1
ATOM 618 C C . PHE A 1 82 ? -2.105 1.539 3.375 1.00 93.38 82 PHE A C 1
ATOM 620 O O . PHE A 1 82 ? -2.273 2.644 2.837 1.00 93.38 82 PHE A O 1
ATOM 627 N N . LEU A 1 83 ? -0.907 1.116 3.781 1.00 92.25 83 LEU A N 1
ATOM 628 C CA . LEU A 1 83 ? 0.324 1.874 3.585 1.00 92.25 83 LEU A CA 1
ATOM 629 C C . LEU A 1 83 ? 1.360 1.078 2.797 1.00 92.25 83 LEU A C 1
ATOM 631 O O . LEU A 1 83 ? 1.485 -0.136 2.949 1.00 92.25 83 LEU A O 1
ATOM 635 N N . LEU A 1 84 ? 2.134 1.793 1.982 1.00 91.44 84 LEU A N 1
ATOM 636 C CA . LEU A 1 84 ? 3.327 1.263 1.328 1.00 91.44 84 LEU A CA 1
ATOM 637 C C . LEU A 1 84 ? 4.535 2.074 1.786 1.00 91.44 84 LEU A C 1
ATOM 639 O O . LEU A 1 84 ? 4.553 3.289 1.611 1.00 91.44 84 LEU A O 1
ATOM 643 N N . THR A 1 85 ? 5.549 1.423 2.346 1.00 89.25 85 THR A N 1
ATOM 644 C CA . THR A 1 85 ? 6.851 2.062 2.581 1.00 89.25 85 THR A CA 1
ATOM 645 C C . THR A 1 85 ? 7.744 1.782 1.388 1.00 89.25 85 THR A C 1
ATOM 647 O O . THR A 1 85 ? 8.007 0.622 1.067 1.00 89.25 85 THR A O 1
ATOM 650 N N . ILE A 1 86 ? 8.213 2.837 0.735 1.00 87.56 86 ILE A N 1
ATOM 651 C CA . ILE A 1 86 ? 8.999 2.776 -0.490 1.00 87.56 86 ILE A CA 1
ATOM 652 C C . ILE A 1 86 ? 10.359 3.404 -0.222 1.00 87.56 86 ILE A C 1
ATOM 654 O O . ILE A 1 86 ? 10.475 4.462 0.388 1.00 87.56 86 ILE A O 1
ATOM 658 N N . ARG A 1 87 ? 11.402 2.742 -0.706 1.00 84.00 87 ARG A N 1
ATOM 659 C CA . ARG A 1 87 ? 12.776 3.224 -0.686 1.00 84.00 87 ARG A CA 1
ATOM 660 C C . ARG A 1 87 ? 13.316 3.161 -2.102 1.00 84.00 87 ARG A C 1
ATOM 662 O O . ARG A 1 87 ? 13.877 2.144 -2.517 1.00 84.00 87 ARG A O 1
ATOM 669 N N . ASP A 1 88 ? 13.094 4.241 -2.835 1.00 68.38 88 ASP A N 1
ATOM 670 C CA . ASP A 1 88 ? 13.530 4.374 -4.217 1.00 68.38 88 ASP A CA 1
ATOM 671 C C . ASP A 1 88 ? 15.004 4.807 -4.277 1.00 68.38 88 ASP A C 1
ATOM 673 O O . ASP A 1 88 ? 15.425 5.755 -3.618 1.00 68.38 88 ASP A O 1
ATOM 677 N N . ASN A 1 89 ? 15.805 4.083 -5.056 1.00 60.12 89 ASN A N 1
ATOM 678 C CA . ASN A 1 89 ? 17.217 4.373 -5.306 1.00 60.12 89 ASN A CA 1
ATOM 679 C C . ASN A 1 89 ? 17.450 5.048 -6.671 1.00 60.12 89 ASN A C 1
ATOM 681 O O . ASN A 1 89 ? 18.584 5.404 -6.989 1.00 60.12 89 ASN A O 1
ATOM 685 N N . SER A 1 90 ? 16.401 5.223 -7.478 1.00 54.75 90 SER A N 1
ATOM 686 C CA . SER A 1 90 ? 16.499 5.679 -8.867 1.00 54.75 90 SER A CA 1
ATOM 687 C C . SER A 1 90 ? 16.648 7.198 -9.014 1.00 54.75 90 SER A C 1
ATOM 689 O O . SER A 1 90 ? 17.137 7.672 -10.039 1.00 54.75 90 SER A O 1
ATOM 691 N N . ARG A 1 91 ? 16.279 7.982 -7.989 1.00 53.81 91 ARG A N 1
ATOM 692 C CA . ARG A 1 91 ? 16.199 9.454 -8.071 1.00 53.81 91 ARG A CA 1
ATOM 693 C C . ARG A 1 91 ? 17.441 10.216 -7.599 1.00 53.81 91 ARG A C 1
ATOM 695 O O . ARG A 1 91 ? 17.405 11.442 -7.550 1.00 53.81 91 ARG A O 1
ATOM 702 N N . GLY A 1 92 ? 18.536 9.531 -7.255 1.00 49.97 92 GLY A N 1
ATOM 703 C CA . GLY A 1 92 ? 19.820 10.165 -6.902 1.00 49.97 92 GLY A CA 1
ATOM 704 C C . GLY A 1 92 ? 19.792 11.102 -5.681 1.00 49.97 92 GLY A C 1
ATOM 705 O O . GLY A 1 92 ? 20.793 11.755 -5.395 1.00 49.97 92 GLY A O 1
ATOM 706 N N . GLN A 1 93 ? 18.669 11.176 -4.964 1.00 49.84 93 GLN A N 1
ATOM 707 C CA . GLN A 1 93 ? 18.538 11.845 -3.674 1.00 49.84 93 GLN A CA 1
ATOM 708 C C . GLN A 1 93 ? 18.668 10.815 -2.548 1.00 49.84 93 GLN A C 1
ATOM 710 O O . GLN A 1 93 ? 18.547 9.611 -2.770 1.00 49.84 93 GLN A O 1
ATOM 715 N N . ILE A 1 94 ? 18.996 11.311 -1.356 1.00 53.81 94 ILE A N 1
ATOM 716 C CA . ILE A 1 94 ? 19.248 10.536 -0.137 1.00 53.81 94 ILE A CA 1
ATOM 717 C C . ILE A 1 94 ? 18.136 9.493 0.076 1.00 53.81 94 ILE A C 1
ATOM 719 O O . ILE A 1 94 ? 16.973 9.758 -0.209 1.00 53.81 94 ILE A O 1
ATOM 723 N N . LEU A 1 95 ? 18.540 8.309 0.557 1.00 61.81 95 LEU A N 1
ATOM 724 C CA . LEU A 1 95 ? 17.764 7.079 0.789 1.00 61.81 95 LEU A CA 1
ATOM 725 C C . LEU A 1 95 ? 16.640 7.236 1.837 1.00 61.81 95 LEU A C 1
ATOM 727 O O . LEU A 1 95 ? 16.559 6.436 2.769 1.00 61.81 95 LEU A O 1
ATOM 731 N N . GLU A 1 96 ? 15.811 8.267 1.744 1.00 71.31 96 GLU A N 1
ATOM 732 C CA . GLU A 1 96 ? 14.695 8.462 2.660 1.00 71.31 96 GLU A CA 1
ATOM 733 C C . GLU A 1 96 ? 13.544 7.527 2.283 1.00 71.31 96 GLU A C 1
ATOM 735 O O . GLU A 1 96 ? 13.188 7.370 1.113 1.00 71.31 96 GLU A O 1
ATOM 740 N N . GLU A 1 97 ? 13.000 6.844 3.288 1.00 80.88 97 GLU A N 1
ATOM 741 C CA . GLU A 1 97 ? 11.816 6.012 3.116 1.00 80.88 97 GLU A CA 1
ATOM 742 C C . GLU A 1 97 ? 10.590 6.921 2.985 1.00 80.88 97 GLU A C 1
ATOM 744 O O . GLU A 1 97 ? 10.265 7.681 3.897 1.00 80.88 97 GLU A O 1
ATOM 749 N N . GLU A 1 98 ? 9.891 6.832 1.857 1.00 85.44 98 GLU A N 1
ATOM 750 C CA . GLU A 1 98 ? 8.614 7.507 1.655 1.00 85.44 98 GLU A CA 1
ATOM 751 C C . GLU A 1 98 ? 7.479 6.540 2.009 1.00 85.44 98 GLU A C 1
ATOM 753 O O . GLU A 1 98 ? 7.425 5.410 1.525 1.00 85.44 98 GLU A O 1
ATOM 758 N N . GLN A 1 99 ? 6.546 6.976 2.852 1.00 87.81 99 GLN A N 1
ATOM 759 C CA . GLN A 1 99 ? 5.350 6.201 3.173 1.00 87.81 99 GLN A CA 1
ATOM 760 C C . GLN A 1 99 ? 4.176 6.722 2.347 1.00 87.81 99 GLN A C 1
ATOM 762 O O . GLN A 1 99 ? 3.780 7.872 2.501 1.00 87.81 99 GLN A O 1
ATOM 767 N N . TRP A 1 100 ? 3.578 5.886 1.508 1.00 90.94 100 TRP A N 1
ATOM 768 C CA . TRP A 1 100 ? 2.348 6.196 0.785 1.00 90.94 100 TRP A CA 1
ATOM 769 C C . TRP A 1 100 ? 1.142 5.745 1.600 1.00 90.94 100 TRP A C 1
ATOM 771 O O . TRP A 1 100 ? 1.096 4.607 2.057 1.00 90.94 100 TRP A O 1
ATOM 781 N N . THR A 1 101 ? 0.155 6.624 1.765 1.00 91.38 101 THR A N 1
ATOM 782 C CA . THR A 1 101 ? -1.096 6.327 2.470 1.00 91.38 101 THR A CA 1
ATOM 783 C C . THR A 1 101 ? -2.238 6.305 1.471 1.00 91.38 101 THR A C 1
ATOM 785 O O . THR A 1 101 ? -2.559 7.317 0.839 1.00 91.38 101 THR A O 1
ATOM 788 N N . LEU A 1 102 ? -2.864 5.142 1.330 1.00 91.44 102 LEU A N 1
ATOM 789 C CA . LEU A 1 102 ? -3.820 4.858 0.274 1.00 91.44 102 LEU A CA 1
ATOM 790 C C . LEU A 1 102 ? -5.135 4.368 0.876 1.00 91.44 102 LEU A C 1
ATOM 792 O O . LEU A 1 102 ? -5.148 3.608 1.836 1.00 91.44 102 LEU A O 1
ATOM 796 N N . GLN A 1 103 ? -6.243 4.812 0.288 1.00 91.06 103 GLN A N 1
ATOM 797 C CA . GLN A 1 103 ? -7.585 4.353 0.628 1.00 91.06 103 GLN A CA 1
ATOM 798 C C . GLN A 1 103 ? -8.235 3.685 -0.583 1.00 91.06 103 GLN A C 1
ATOM 800 O O . GLN A 1 103 ? -8.337 4.296 -1.654 1.00 91.06 103 GLN A O 1
ATOM 805 N N . VAL A 1 104 ? -8.698 2.453 -0.421 1.00 90.81 104 VAL A N 1
ATOM 806 C CA . VAL A 1 104 ? -9.544 1.751 -1.390 1.00 90.81 104 VAL A CA 1
ATOM 807 C C . VAL A 1 104 ? -10.964 2.315 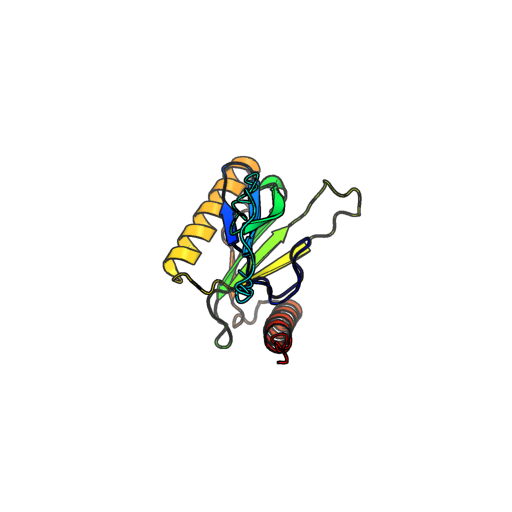-1.313 1.00 90.81 104 VAL A C 1
ATOM 809 O O . VAL A 1 104 ? -11.508 2.451 -0.226 1.00 90.81 104 VAL A O 1
ATOM 812 N N . THR A 1 105 ? -11.558 2.685 -2.453 1.00 85.88 105 THR A N 1
ATOM 813 C CA . THR A 1 105 ? -12.920 3.263 -2.497 1.00 85.88 105 THR A CA 1
ATOM 814 C C . THR A 1 105 ? -13.934 2.406 -3.242 1.00 85.88 105 THR A C 1
ATOM 816 O O . THR A 1 105 ? -15.115 2.464 -2.921 1.00 85.88 105 THR A O 1
ATOM 819 N N . ASP A 1 106 ? -13.488 1.627 -4.230 1.00 83.06 106 ASP A N 1
ATOM 820 C CA . ASP A 1 106 ? -14.376 0.973 -5.204 1.00 83.06 106 ASP A CA 1
ATOM 821 C C . ASP A 1 106 ? -14.356 -0.567 -5.077 1.00 83.06 106 ASP A C 1
ATOM 823 O O . ASP A 1 106 ? -14.913 -1.258 -5.926 1.00 83.06 106 ASP A O 1
ATOM 827 N N . HIS A 1 107 ? -13.708 -1.108 -4.039 1.00 85.75 107 HIS A N 1
ATOM 828 C CA . HIS A 1 107 ? -13.513 -2.547 -3.832 1.00 85.75 107 HIS A CA 1
ATOM 829 C C . HIS A 1 107 ? -13.819 -2.953 -2.390 1.00 85.75 107 HIS A C 1
ATOM 831 O O . HIS A 1 107 ? -13.757 -2.136 -1.473 1.00 85.75 107 HIS A O 1
ATOM 837 N N . THR A 1 108 ? -14.130 -4.231 -2.204 1.00 88.44 108 THR A N 1
ATOM 838 C CA . THR A 1 108 ? -14.399 -4.838 -0.896 1.00 88.44 108 THR A CA 1
ATOM 839 C C . THR A 1 108 ? -13.117 -5.038 -0.078 1.00 88.44 108 THR A C 1
ATOM 841 O O . THR A 1 108 ? -12.020 -5.168 -0.624 1.00 88.44 108 THR A O 1
ATOM 844 N N . GLU A 1 109 ? -13.247 -5.152 1.248 1.00 85.56 109 GLU A N 1
ATOM 845 C CA . GLU A 1 109 ? -12.120 -5.475 2.142 1.00 85.56 109 GLU A CA 1
ATOM 846 C C . GLU A 1 109 ? -11.450 -6.817 1.792 1.00 85.56 109 GLU A C 1
ATOM 848 O O . GLU A 1 109 ? -10.233 -6.961 1.912 1.00 85.56 109 GLU A O 1
ATOM 853 N N . ALA A 1 110 ? -12.222 -7.792 1.300 1.00 88.19 110 ALA A N 1
ATOM 854 C CA . ALA A 1 110 ? -11.690 -9.074 0.843 1.00 88.19 110 ALA A CA 1
ATOM 855 C C . ALA A 1 110 ? -10.792 -8.912 -0.396 1.00 88.19 110 ALA A C 1
ATOM 857 O O . ALA A 1 110 ? -9.699 -9.476 -0.444 1.00 88.19 110 ALA A O 1
ATOM 858 N N . GLU A 1 111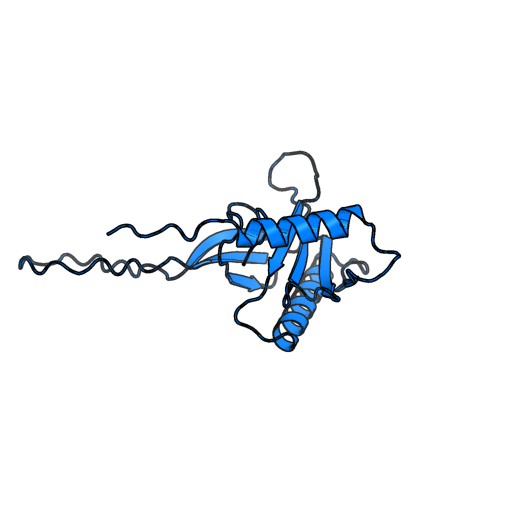 ? -11.214 -8.102 -1.370 1.00 90.00 111 GLU A N 1
ATOM 859 C CA . GLU A 1 111 ? -10.411 -7.782 -2.556 1.00 90.00 111 GLU A CA 1
ATOM 860 C C . GLU A 1 111 ? -9.160 -6.979 -2.192 1.00 90.00 111 GLU A C 1
ATOM 862 O O . GLU A 1 111 ? -8.086 -7.259 -2.721 1.00 90.00 111 GLU A O 1
ATOM 867 N N . LYS A 1 112 ? -9.265 -6.034 -1.244 1.00 90.69 112 LYS A N 1
ATOM 868 C CA . LYS A 1 112 ? -8.105 -5.315 -0.696 1.00 90.69 112 LYS A CA 1
ATOM 869 C C . LYS A 1 112 ? -7.091 -6.295 -0.113 1.00 90.69 112 LYS A C 1
ATOM 871 O O . LYS A 1 112 ? -5.925 -6.262 -0.494 1.00 90.69 112 LYS A O 1
ATOM 876 N N . ARG A 1 113 ? -7.524 -7.193 0.776 1.00 90.25 113 ARG A N 1
ATOM 877 C CA . ARG A 1 113 ? -6.644 -8.193 1.404 1.00 90.25 113 ARG A CA 1
ATOM 878 C C . ARG A 1 113 ? -6.015 -9.130 0.376 1.00 90.25 113 ARG A C 1
ATOM 880 O O . ARG A 1 113 ? -4.819 -9.401 0.457 1.00 90.25 113 ARG A O 1
ATOM 887 N N . ALA A 1 114 ? -6.786 -9.575 -0.618 1.00 93.12 114 ALA A N 1
ATOM 888 C CA . ALA A 1 114 ? -6.270 -10.384 -1.720 1.00 93.12 114 ALA A CA 1
ATOM 889 C C . ALA A 1 114 ? -5.209 -9.627 -2.535 1.00 93.12 114 ALA A C 1
ATOM 891 O O . ALA A 1 114 ? -4.153 -10.182 -2.835 1.00 93.12 114 ALA A O 1
ATOM 892 N N . PHE A 1 115 ? -5.447 -8.347 -2.835 1.00 93.31 115 PHE A N 1
ATOM 893 C CA . PHE A 1 115 ? -4.490 -7.486 -3.526 1.00 93.31 115 PHE A CA 1
ATOM 894 C C . PHE A 1 115 ? -3.208 -7.267 -2.713 1.00 93.31 115 PHE A C 1
ATOM 896 O O . PHE A 1 115 ? -2.118 -7.424 -3.256 1.00 93.31 115 PHE A O 1
ATOM 903 N N . LEU A 1 116 ? -3.311 -6.948 -1.418 1.00 93.25 116 LEU A N 1
ATOM 904 C CA . LEU A 1 116 ? -2.145 -6.754 -0.547 1.00 93.25 116 LEU A CA 1
ATOM 905 C C . LEU A 1 116 ? -1.334 -8.044 -0.398 1.00 93.25 116 LEU A C 1
ATOM 907 O O . LEU A 1 116 ? -0.107 -7.999 -0.437 1.00 93.25 116 LEU A O 1
ATOM 911 N N . SER A 1 117 ? -2.009 -9.192 -0.287 1.00 93.00 117 SER A N 1
ATOM 912 C CA . SER A 1 117 ? -1.354 -10.500 -0.268 1.00 93.00 117 SER A CA 1
ATOM 913 C C . SER A 1 117 ? -0.616 -10.778 -1.579 1.00 93.00 117 SER A C 1
ATOM 915 O O . SER A 1 117 ? 0.554 -11.154 -1.546 1.00 93.00 117 SER A O 1
ATOM 917 N N . ALA A 1 118 ? -1.250 -10.531 -2.730 1.00 93.25 118 ALA A N 1
ATOM 918 C CA . ALA A 1 118 ? -0.606 -10.672 -4.034 1.00 93.25 118 ALA A CA 1
ATOM 919 C C . ALA A 1 118 ? 0.610 -9.740 -4.170 1.00 93.25 118 ALA A C 1
ATOM 921 O O . ALA A 1 118 ? 1.683 -10.190 -4.562 1.00 93.25 118 ALA A O 1
ATOM 922 N N . LEU A 1 119 ? 0.474 -8.471 -3.776 1.00 92.69 119 LEU A N 1
ATOM 923 C CA . LEU A 1 119 ? 1.562 -7.495 -3.798 1.00 92.69 119 LEU A CA 1
ATOM 924 C C . LEU A 1 119 ? 2.736 -7.940 -2.921 1.00 92.69 119 LEU A C 1
ATOM 926 O O . LEU A 1 119 ? 3.871 -7.953 -3.389 1.00 92.69 119 LEU A O 1
ATOM 930 N N . ALA A 1 120 ? 2.476 -8.326 -1.671 1.00 90.88 120 ALA A N 1
ATOM 931 C CA . ALA A 1 120 ? 3.516 -8.794 -0.762 1.00 90.88 120 ALA A CA 1
ATOM 932 C C . ALA A 1 120 ? 4.221 -10.040 -1.317 1.00 90.88 120 ALA A C 1
ATOM 934 O O . ALA A 1 120 ? 5.446 -10.091 -1.314 1.00 90.88 120 ALA A O 1
ATOM 935 N N . ASN A 1 121 ? 3.479 -11.000 -1.877 1.00 90.69 121 ASN A N 1
ATOM 936 C CA . ASN A 1 121 ? 4.056 -12.194 -2.498 1.00 90.69 121 ASN A CA 1
ATOM 937 C C . ASN A 1 121 ? 4.967 -11.859 -3.687 1.00 90.69 121 ASN A C 1
ATOM 939 O O . ASN A 1 121 ? 6.057 -12.421 -3.800 1.00 90.69 121 ASN A O 1
ATOM 943 N N . GLU A 1 122 ? 4.562 -10.929 -4.553 1.00 90.81 122 GLU A N 1
ATOM 944 C CA . GLU A 1 122 ? 5.393 -10.496 -5.679 1.00 90.81 122 GLU A CA 1
ATOM 945 C C . GLU A 1 122 ? 6.655 -9.756 -5.212 1.00 90.81 122 GLU A C 1
ATOM 947 O O . GLU A 1 122 ? 7.747 -9.995 -5.732 1.00 90.81 122 GLU A O 1
ATOM 952 N N . VAL A 1 123 ? 6.551 -8.925 -4.171 1.00 89.38 123 VAL A N 1
ATOM 953 C CA . VAL A 1 123 ? 7.718 -8.260 -3.573 1.00 89.38 123 VAL A CA 1
ATOM 954 C C . VAL A 1 123 ? 8.659 -9.275 -2.908 1.00 89.38 123 VAL A C 1
ATOM 956 O O . VAL A 1 123 ? 9.872 -9.217 -3.128 1.00 89.38 123 VAL A O 1
ATOM 959 N N . LEU A 1 124 ? 8.124 -10.242 -2.153 1.00 88.00 124 LEU A N 1
ATOM 960 C CA . LEU A 1 124 ? 8.886 -11.346 -1.552 1.00 88.00 124 LEU A CA 1
ATOM 961 C C . LEU A 1 124 ? 9.637 -12.146 -2.614 1.00 88.00 124 LEU A C 1
ATOM 963 O O . LEU A 1 124 ? 10.809 -12.468 -2.424 1.00 88.00 124 LEU A O 1
ATOM 967 N N . ARG A 1 125 ? 8.987 -12.428 -3.747 1.00 85.81 125 ARG A N 1
ATOM 968 C CA . ARG A 1 125 ? 9.591 -13.147 -4.872 1.00 85.81 125 ARG A CA 1
ATOM 969 C C . ARG A 1 125 ? 10.813 -12.420 -5.437 1.00 85.81 125 ARG A C 1
ATOM 971 O O . ARG A 1 125 ? 11.772 -13.077 -5.828 1.00 85.81 125 ARG A O 1
ATOM 978 N N . ILE A 1 126 ? 10.790 -11.088 -5.474 1.00 84.94 126 ILE A N 1
ATOM 979 C CA . ILE A 1 126 ? 11.864 -10.269 -6.059 1.00 84.94 126 ILE A CA 1
ATOM 980 C C . ILE A 1 126 ? 12.997 -10.017 -5.070 1.00 84.94 126 ILE A C 1
ATOM 982 O O . ILE A 1 126 ? 14.166 -10.158 -5.419 1.00 84.94 126 ILE A O 1
ATOM 986 N N . ILE A 1 127 ? 12.669 -9.613 -3.842 1.00 79.81 127 ILE A N 1
ATOM 987 C CA . ILE A 1 127 ? 13.675 -9.252 -2.835 1.00 79.81 127 ILE A CA 1
ATOM 988 C C . ILE A 1 127 ? 14.257 -10.519 -2.182 1.00 79.81 127 ILE A C 1
ATOM 990 O O . ILE A 1 127 ? 15.351 -10.473 -1.624 1.00 79.81 127 ILE A O 1
ATOM 994 N N . SER A 1 128 ? 13.549 -11.656 -2.257 1.00 65.69 128 SER A N 1
ATOM 995 C CA . SER A 1 128 ? 13.891 -12.920 -1.588 1.00 65.69 128 SER A CA 1
ATOM 996 C C . SER A 1 128 ? 14.208 -12.738 -0.094 1.00 65.69 128 SER A C 1
ATOM 998 O O . SER A 1 128 ? 14.967 -13.509 0.497 1.00 65.69 128 SER A O 1
ATOM 1000 N N . SER A 1 129 ? 13.631 -11.705 0.522 1.00 62.44 129 SER A N 1
ATOM 1001 C CA . SER A 1 129 ? 13.735 -11.431 1.952 1.00 62.44 129 SER A CA 1
ATOM 1002 C C . SER A 1 129 ? 12.498 -11.974 2.644 1.00 62.44 129 SER A C 1
ATOM 1004 O O . SER A 1 129 ? 11.402 -11.831 2.124 1.00 62.44 129 SER A O 1
ATOM 1006 N N . ARG A 1 130 ? 12.653 -12.578 3.823 1.00 54.72 130 ARG A N 1
ATOM 1007 C CA . ARG A 1 130 ? 11.523 -13.095 4.613 1.00 54.72 130 ARG A CA 1
ATOM 1008 C C . ARG A 1 130 ? 10.755 -12.000 5.359 1.00 54.72 130 ARG A C 1
ATOM 1010 O O . ARG A 1 130 ? 9.715 -12.292 5.936 1.00 54.72 130 ARG A O 1
ATOM 1017 N N . ASP A 1 131 ? 11.238 -10.760 5.309 1.00 57.09 131 ASP A N 1
ATOM 1018 C CA . ASP A 1 131 ? 10.717 -9.657 6.121 1.00 57.09 131 ASP A CA 1
ATOM 1019 C C . ASP A 1 131 ? 9.600 -8.849 5.437 1.00 57.09 131 ASP A C 1
ATOM 1021 O O . ASP A 1 131 ? 9.069 -7.915 6.035 1.00 57.09 131 ASP A O 1
ATOM 1025 N N . VAL A 1 132 ? 9.218 -9.183 4.196 1.00 63.94 132 VAL A N 1
ATOM 1026 C CA . VAL A 1 132 ? 8.208 -8.427 3.429 1.00 63.94 132 VAL A CA 1
ATOM 1027 C C . VAL A 1 132 ? 6.851 -9.139 3.433 1.00 63.94 132 VAL A C 1
ATOM 1029 O O . VAL A 1 132 ? 6.343 -9.573 2.408 1.00 63.94 132 VAL A O 1
ATOM 1032 N N . GLY A 1 133 ? 6.263 -9.312 4.615 1.00 71.69 133 GLY A N 1
ATOM 1033 C CA . GLY A 1 133 ? 4.875 -9.767 4.755 1.00 71.69 133 GLY A CA 1
ATOM 1034 C C . GLY A 1 133 ? 3.867 -8.617 4.659 1.00 71.69 133 GLY A C 1
ATOM 1035 O O . GLY A 1 133 ? 4.243 -7.445 4.721 1.00 71.69 133 GLY A O 1
ATOM 1036 N N . VAL A 1 134 ? 2.574 -8.953 4.559 1.00 80.38 134 VAL A N 1
ATOM 1037 C CA . VAL A 1 134 ? 1.508 -7.994 4.892 1.00 80.38 134 VAL A CA 1
ATOM 1038 C C . VAL A 1 134 ? 1.531 -7.817 6.407 1.00 80.38 134 VAL A C 1
ATOM 1040 O O . VAL A 1 134 ? 1.217 -8.749 7.146 1.00 80.38 134 VAL A O 1
ATOM 1043 N N . LEU A 1 135 ? 1.963 -6.647 6.859 1.00 86.38 135 LEU A N 1
ATOM 1044 C CA . LEU A 1 135 ? 1.991 -6.284 8.270 1.00 86.38 135 LEU A CA 1
ATOM 1045 C C . LEU A 1 135 ? 0.648 -5.665 8.654 1.00 86.38 135 LEU A C 1
ATOM 1047 O O . LEU A 1 135 ? 0.056 -4.931 7.867 1.00 86.38 135 LEU A O 1
ATOM 1051 N N . GLU A 1 136 ? 0.166 -5.938 9.859 1.00 84.88 136 GLU A N 1
ATOM 1052 C CA . GLU A 1 136 ? -1.020 -5.264 10.378 1.00 84.88 136 GLU A CA 1
ATOM 1053 C C . GLU A 1 136 ? -0.613 -3.969 11.089 1.00 84.88 136 GLU A C 1
ATOM 1055 O O . GLU A 1 136 ? 0.287 -3.961 11.931 1.00 84.88 136 GLU A O 1
ATOM 1060 N N . PHE A 1 137 ? -1.271 -2.866 10.737 1.00 84.62 137 PHE A N 1
ATOM 1061 C CA . PHE A 1 137 ? -1.177 -1.588 11.428 1.00 84.62 137 PHE A CA 1
ATOM 1062 C C . PHE A 1 137 ? -2.503 -1.322 12.146 1.00 84.62 137 PHE A C 1
ATOM 1064 O O . PHE A 1 137 ? -3.432 -0.747 11.575 1.00 84.62 137 PHE A O 1
ATOM 1071 N N . ALA A 1 138 ? -2.577 -1.744 13.406 1.00 85.06 138 ALA A N 1
ATOM 1072 C CA . ALA A 1 138 ? -3.724 -1.505 14.271 1.00 85.06 138 ALA A CA 1
ATOM 1073 C C . ALA A 1 138 ? -3.630 -0.101 14.896 1.00 85.06 138 ALA A C 1
ATOM 1075 O O . ALA A 1 138 ? -2.702 0.206 15.652 1.00 85.06 138 ALA A O 1
ATOM 1076 N N . MET A 1 139 ? -4.576 0.780 14.553 1.00 82.38 139 MET A N 1
ATOM 1077 C CA . MET A 1 139 ? -4.621 2.155 15.079 1.00 82.38 139 MET A CA 1
ATOM 1078 C C . MET A 1 139 ? -4.993 2.236 16.564 1.00 82.38 139 MET A C 1
ATOM 1080 O O . MET A 1 139 ? -4.712 3.246 17.210 1.00 82.38 139 MET A O 1
ATOM 1084 N N . ASP A 1 140 ? -5.658 1.205 17.067 1.00 81.75 140 ASP A N 1
ATOM 1085 C CA . ASP A 1 140 ? -6.143 1.034 18.433 1.00 81.75 140 ASP A CA 1
ATOM 1086 C C . ASP A 1 140 ? -5.156 0.278 19.337 1.00 81.75 140 ASP A C 1
ATOM 1088 O O . ASP A 1 140 ? -5.340 0.260 20.555 1.00 81.75 140 ASP A O 1
ATOM 1092 N N . ASP A 1 141 ? -4.082 -0.291 18.776 1.00 83.56 141 ASP A N 1
ATOM 1093 C CA . ASP A 1 141 ? -3.042 -0.958 19.561 1.00 83.56 141 ASP A CA 1
ATOM 1094 C C . ASP A 1 141 ? -2.218 0.076 20.363 1.00 83.56 141 ASP A C 1
ATOM 1096 O O . ASP A 1 141 ? -1.588 0.960 19.767 1.00 83.56 141 ASP A O 1
ATOM 1100 N N . PRO A 1 142 ? -2.162 -0.027 21.708 1.00 77.25 142 PRO A N 1
ATOM 1101 C CA . PRO A 1 142 ? -1.366 0.867 22.552 1.00 77.25 142 PRO A CA 1
ATOM 1102 C C . PRO A 1 142 ? 0.147 0.794 22.285 1.00 77.25 142 PRO A C 1
ATOM 1104 O O . PRO A 1 142 ? 0.877 1.701 22.688 1.00 77.25 142 PRO A O 1
ATOM 1107 N N . ASN A 1 143 ? 0.633 -0.256 21.615 1.00 80.88 143 ASN A N 1
ATOM 1108 C CA . ASN A 1 143 ? 2.037 -0.391 21.224 1.00 80.88 143 ASN A CA 1
ATOM 1109 C C . ASN A 1 143 ? 2.372 0.352 19.923 1.00 80.88 143 ASN A C 1
ATOM 1111 O O . ASN A 1 143 ? 3.552 0.567 19.616 1.00 80.88 143 ASN A O 1
ATOM 1115 N N . THR A 1 144 ? 1.366 0.764 19.148 1.00 83.50 144 THR A N 1
ATOM 1116 C CA . THR A 1 144 ? 1.586 1.554 17.938 1.00 83.50 144 THR A CA 1
ATOM 1117 C C . THR A 1 144 ? 2.077 2.944 18.326 1.00 83.50 144 THR A C 1
ATOM 1119 O O . THR A 1 144 ? 1.463 3.655 19.121 1.00 83.50 144 THR A O 1
ATOM 1122 N N . LYS A 1 145 ? 3.203 3.370 17.739 1.00 84.56 145 LYS A N 1
ATOM 1123 C CA . LYS A 1 145 ? 3.784 4.691 18.017 1.00 84.56 145 LYS A CA 1
ATOM 1124 C C . LYS A 1 145 ? 2.740 5.798 17.784 1.00 84.56 145 LYS A C 1
ATOM 1126 O O . LYS A 1 145 ? 2.240 5.905 16.657 1.00 84.56 145 LYS A O 1
ATOM 1131 N N . PRO A 1 146 ? 2.471 6.665 18.778 1.00 83.75 146 PRO A N 1
ATOM 1132 C CA . PRO A 1 146 ? 1.392 7.651 18.699 1.00 83.75 146 PRO A CA 1
ATOM 1133 C C . PRO A 1 146 ? 1.602 8.651 17.557 1.00 83.75 146 PRO A C 1
ATOM 1135 O O . PRO A 1 146 ? 0.644 9.036 16.894 1.00 83.75 146 PRO A O 1
ATOM 1138 N N . GLU A 1 147 ? 2.856 8.985 17.246 1.00 86.38 147 GLU A N 1
ATOM 1139 C CA . GLU A 1 147 ? 3.223 9.847 16.116 1.00 86.38 147 GLU A CA 1
ATOM 1140 C C . GLU A 1 147 ? 2.721 9.299 14.768 1.00 86.38 147 GLU A C 1
ATOM 1142 O O . GLU A 1 147 ? 2.232 10.058 13.931 1.00 86.38 147 GLU A O 1
ATOM 1147 N N . ARG A 1 148 ? 2.790 7.973 14.553 1.00 86.00 148 ARG A N 1
ATOM 1148 C CA . ARG A 1 148 ? 2.308 7.339 13.311 1.00 86.00 148 ARG A CA 1
ATOM 1149 C C . ARG A 1 148 ? 0.786 7.409 13.219 1.00 86.00 148 ARG A C 1
ATOM 1151 O O . ARG A 1 148 ? 0.251 7.706 12.151 1.00 86.00 148 ARG A O 1
ATOM 1158 N N . VAL A 1 149 ? 0.101 7.159 14.336 1.00 86.19 149 VAL A N 1
ATOM 1159 C CA . VAL A 1 149 ? -1.365 7.240 14.431 1.00 86.19 149 VAL A CA 1
ATOM 1160 C C . VAL A 1 149 ? -1.833 8.670 14.168 1.00 86.19 149 VAL A C 1
ATOM 1162 O O . VAL A 1 149 ? -2.772 8.880 13.400 1.00 86.19 149 VAL A O 1
ATOM 1165 N N . GLU A 1 150 ? -1.165 9.665 14.754 1.00 86.88 150 GLU A N 1
ATOM 1166 C CA . GLU A 1 150 ? -1.493 11.073 14.546 1.00 86.88 150 GLU A CA 1
ATOM 1167 C C . GLU A 1 150 ? -1.251 11.505 13.096 1.00 86.88 150 GLU A C 1
ATOM 1169 O O . GLU A 1 150 ? -2.139 12.102 12.486 1.00 86.88 150 GLU A O 1
ATOM 1174 N N . ALA A 1 151 ? -0.108 11.146 12.504 1.00 86.19 151 ALA A N 1
ATOM 1175 C CA . ALA A 1 151 ? 0.186 11.442 11.103 1.00 86.19 151 ALA A CA 1
ATOM 1176 C C . ALA A 1 151 ? -0.872 10.849 10.155 1.00 86.19 151 ALA A C 1
ATOM 1178 O O . ALA A 1 151 ? -1.310 11.516 9.213 1.00 86.19 151 ALA A O 1
ATOM 1179 N N . LEU A 1 152 ? -1.337 9.625 10.430 1.00 87.25 152 LEU A N 1
ATOM 1180 C CA . LEU A 1 152 ? -2.398 8.983 9.657 1.00 87.25 152 LEU A CA 1
ATOM 1181 C C . LEU A 1 152 ? -3.744 9.704 9.827 1.00 87.25 152 LEU A C 1
ATOM 1183 O O . LEU A 1 152 ? -4.391 10.025 8.829 1.00 87.25 152 LEU A O 1
ATOM 1187 N N . LYS A 1 153 ? -4.135 10.052 11.061 1.00 87.38 153 LYS A N 1
ATOM 1188 C CA . LYS A 1 153 ? -5.344 10.858 11.330 1.00 87.38 153 LYS A CA 1
ATOM 1189 C C . LYS A 1 153 ? -5.288 12.215 10.626 1.00 87.38 153 LYS A C 1
ATOM 1191 O O . LYS A 1 153 ? -6.269 12.648 10.019 1.00 87.38 153 LYS A O 1
ATOM 1196 N N . GLN A 1 154 ? -4.131 12.876 10.644 1.00 86.44 154 GLN A N 1
ATOM 1197 C CA . GLN A 1 154 ? -3.914 14.128 9.922 1.00 86.44 154 GLN A CA 1
ATOM 1198 C C . GLN A 1 154 ? -4.038 13.932 8.403 1.00 86.44 154 GLN A C 1
ATOM 1200 O O . GLN A 1 154 ? -4.702 14.735 7.749 1.00 86.44 154 GLN A O 1
ATOM 1205 N N . ALA A 1 155 ? -3.474 12.863 7.831 1.00 85.06 155 ALA A N 1
ATOM 1206 C CA . ALA A 1 155 ? -3.603 12.554 6.405 1.00 85.06 155 ALA A CA 1
ATOM 1207 C C . ALA A 1 155 ? -5.065 12.300 5.996 1.00 85.06 155 ALA A C 1
ATOM 1209 O O . ALA A 1 155 ? -5.531 12.859 4.998 1.00 85.06 155 ALA A O 1
ATOM 1210 N N . ILE A 1 156 ? -5.817 11.540 6.800 1.00 86.38 156 ILE A N 1
ATOM 1211 C CA . ILE A 1 156 ? -7.255 11.306 6.602 1.00 86.38 156 ILE A CA 1
ATOM 1212 C C . ILE A 1 156 ? -8.007 12.640 6.624 1.00 86.38 156 ILE A C 1
ATOM 1214 O O . ILE A 1 156 ? -8.736 12.956 5.680 1.00 86.38 156 ILE A O 1
ATOM 1218 N N . LYS A 1 157 ? -7.781 13.475 7.644 1.00 85.75 157 LYS A N 1
ATOM 1219 C CA . LYS A 1 157 ? -8.422 14.791 7.769 1.00 85.75 157 LYS A CA 1
ATOM 1220 C C . LYS A 1 157 ? -8.104 15.705 6.582 1.00 85.75 157 LYS A C 1
ATOM 1222 O O . LYS A 1 157 ? -9.014 16.296 6.006 1.00 85.75 157 LYS A O 1
ATOM 1227 N N . LEU A 1 158 ? -6.835 15.791 6.184 1.00 79.19 158 LEU A N 1
ATOM 1228 C CA . LEU A 1 158 ? -6.380 16.625 5.068 1.00 79.19 158 LEU A CA 1
ATOM 1229 C C . LEU A 1 158 ? -6.922 16.156 3.714 1.00 79.19 158 LEU A C 1
ATOM 1231 O O . LEU A 1 158 ? -7.186 16.980 2.840 1.00 79.19 158 LEU A O 1
ATOM 1235 N N . SER A 1 159 ? -7.118 14.850 3.529 1.00 75.06 159 SER A N 1
ATOM 1236 C CA . SER A 1 159 ? -7.711 14.318 2.298 1.00 75.06 159 SER A CA 1
ATOM 1237 C C . SER A 1 159 ? -9.168 14.767 2.102 1.00 75.06 159 SER A C 1
ATOM 1239 O O . SER A 1 159 ? -9.602 14.966 0.967 1.00 75.06 159 SER A O 1
ATOM 1241 N N . ARG A 1 160 ? -9.904 14.989 3.204 1.00 73.25 160 ARG A N 1
ATOM 1242 C CA . ARG A 1 160 ? -11.320 15.398 3.214 1.00 73.25 160 ARG A CA 1
ATOM 1243 C C . ARG A 1 160 ? -11.528 16.901 3.057 1.00 73.25 160 ARG A C 1
ATOM 1245 O O . ARG A 1 160 ? -12.569 17.317 2.557 1.00 73.25 160 ARG A O 1
ATOM 1252 N N . THR A 1 161 ? -10.571 17.717 3.493 1.00 63.09 161 THR A N 1
ATOM 1253 C CA . THR A 1 161 ? -10.689 19.186 3.487 1.00 63.09 161 THR A CA 1
ATOM 1254 C C . THR A 1 161 ? -10.294 19.831 2.162 1.00 63.09 161 THR A C 1
ATOM 1256 O O . THR A 1 161 ? -10.483 21.037 1.992 1.00 63.09 161 THR A O 1
ATOM 1259 N N . LEU A 1 162 ? -9.776 19.066 1.198 1.00 55.44 162 LEU A N 1
ATOM 1260 C CA . LEU A 1 162 ? -9.489 19.601 -0.127 1.00 55.44 162 LEU A CA 1
ATOM 1261 C C . LEU A 1 162 ? -10.803 19.936 -0.846 1.00 55.44 162 LEU A C 1
ATOM 1263 O O . LEU A 1 162 ? -11.637 19.048 -1.050 1.00 55.44 162 LEU A O 1
ATOM 1267 N N . PRO A 1 163 ? -11.011 21.200 -1.261 1.00 44.25 163 PRO A N 1
ATOM 1268 C CA . PRO A 1 163 ? -12.234 21.578 -1.941 1.00 44.25 163 PRO A CA 1
ATOM 1269 C C . PRO A 1 163 ? -12.344 20.770 -3.233 1.00 44.25 163 PRO A C 1
ATOM 1271 O O . PRO A 1 163 ? -11.454 20.815 -4.090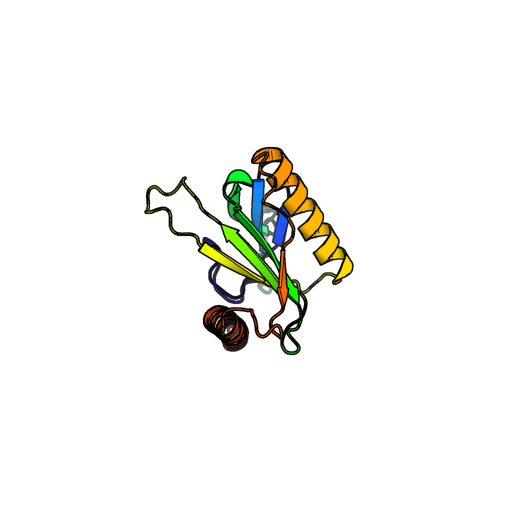 1.00 44.25 163 PRO A O 1
ATOM 1274 N N . LYS A 1 164 ? -13.466 20.054 -3.399 1.00 45.12 164 LYS A N 1
ATOM 1275 C CA . LYS A 1 164 ? -13.950 19.648 -4.724 1.00 45.12 164 LYS A CA 1
ATOM 1276 C C . LYS A 1 164 ? -13.935 20.923 -5.548 1.00 45.12 164 LYS A C 1
ATOM 1278 O O . LYS A 1 164 ? -14.734 21.811 -5.275 1.00 45.12 164 LYS A O 1
ATOM 1283 N N . ARG A 1 165 ? -12.975 21.057 -6.468 1.00 40.94 165 ARG A N 1
ATOM 1284 C CA . ARG A 1 165 ? -12.829 22.243 -7.312 1.00 40.94 165 ARG A CA 1
ATOM 1285 C C . ARG A 1 165 ? -14.199 22.504 -7.925 1.00 40.94 165 ARG A C 1
ATOM 1287 O O . ARG A 1 165 ? -14.634 21.732 -8.777 1.00 40.94 165 ARG A O 1
ATOM 1294 N N . SER A 1 166 ? -14.897 23.517 -7.412 1.00 41.88 166 SER A N 1
ATOM 1295 C CA . SER A 1 166 ? -16.211 23.887 -7.898 1.00 41.88 166 SER A CA 1
ATOM 1296 C C . SER A 1 166 ? -16.012 24.234 -9.357 1.00 41.88 166 SER A C 1
ATOM 1298 O O . SER A 1 166 ? -15.275 25.164 -9.688 1.00 41.88 166 SER A O 1
ATOM 1300 N N . THR A 1 167 ? -16.621 23.459 -10.238 1.00 45.62 167 THR A N 1
ATOM 1301 C CA . THR A 1 167 ? -16.912 23.923 -11.583 1.00 45.62 167 THR A CA 1
ATOM 1302 C C . THR A 1 167 ? -17.885 25.085 -11.408 1.00 45.62 167 THR A C 1
ATOM 1304 O O . THR A 1 167 ? -19.089 24.862 -11.278 1.00 45.62 167 THR A O 1
ATOM 1307 N N . SER A 1 168 ? -17.365 26.309 -11.260 1.00 39.38 168 SER A N 1
ATOM 1308 C CA . SER A 1 168 ? -18.205 27.494 -11.358 1.00 39.38 168 SER A CA 1
ATOM 1309 C C . SER A 1 168 ? -18.670 27.606 -12.804 1.00 39.38 168 SER A C 1
ATOM 1311 O O . SER A 1 168 ? -17.910 27.309 -13.728 1.00 39.38 168 SER A O 1
ATOM 1313 N N . ARG A 1 169 ? -19.949 27.949 -12.901 1.00 36.25 169 ARG A N 1
ATOM 1314 C CA . ARG A 1 169 ? -20.798 28.060 -14.084 1.00 36.25 169 ARG A CA 1
ATOM 1315 C C . ARG A 1 169 ? -20.178 28.848 -15.228 1.00 36.25 169 ARG A C 1
ATOM 1317 O O . ARG A 1 169 ? -19.420 29.796 -14.933 1.00 36.25 169 ARG A O 1
#

Organism: NCBI:txid2011161

pLDDT: mean 75.88, std 16.43, range [36.25, 93.38]

Radius of gyration: 19.39 Å; chains: 1; bounding box: 43×41×66 Å

Foldseek 3Di:
DWLPDDQQDHHLFDWDWDDDLFKIWIKGQDPP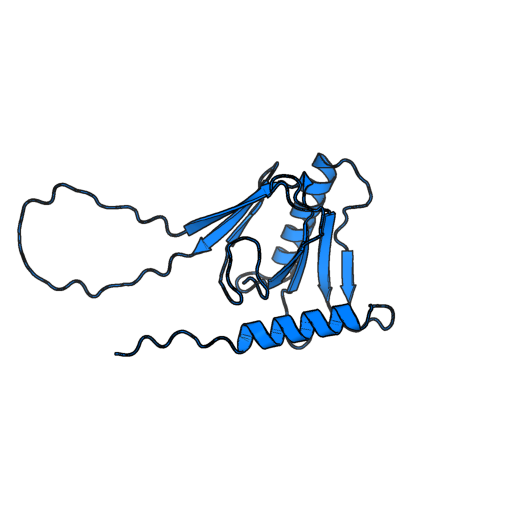PPPPPDDDDDDDDPDPPPPPPRIDTRDIGGLLQWDEKEQEPADPPAPQWIKTWGQDPPPVDPRDTDIIIDHDDPDDPVVSVVVSQVSLVSSCVVNVDPNHGHHYHYLPDPPHDVVVNVVNVVSSVSSVPPDPPDPDD

Secondary structure (DSSP, 8-state):
-BSS--TTPPTTB-EEEEE-SSEEEEEEE------------------------SEEEEEEEEGGGEEEEEEEES-TT-SSEEEEEE---TTSS--PPEEEEEE--SS-HHHHHHHHHHHHHHHHHHH--TT-SEEEEETT-TTS-HHHHHHHHHHHHHHHHS-------

InterPro domains:
  IPR026817 Guanine nucleotide exchange factor Ect2 [PTHR16777] (8-133)
  IPR049395 ECT2, PH domain [PF21242] (9-123)

Sequence (169 aa):
VCLNSCGETKKGQAITLYLFNDLLEVTKRRNRSVLPRSPATFGPSRGRSGNSKGHKHIDCLSLSAIRKVEDVTGCEEAEGLFLLTIRDNSRGQILEEEQWTLQVTDHTEAEKRAFLSALANEVLRIISSRDVGVLEFAMDDPNTKPERVEALKQAIKLSRTLPKRSTSR